Protein AF-A0A8T0Q9S8-F1 (afdb_monomer)

Mean predicted aligned error: 12.49 Å

Solvent-accessible surface area (backbone atoms only — not comparable to full-atom values): 9118 Å² total; per-residue (Å²): 141,81,90,84,84,90,81,87,82,80,96,70,78,85,72,78,76,76,51,66,52,76,51,79,48,63,68,79,69,77,80,88,52,72,57,52,78,77,52,76,52,40,33,38,56,40,75,96,75,74,43,76,40,82,51,65,68,52,56,59,26,26,36,38,42,36,60,72,57,69,50,77,44,52,20,83,85,38,77,88,49,58,54,26,24,38,38,40,33,44,56,71,84,73,47,65,84,82,44,57,74,49,57,59,39,31,32,41,30,35,54,75,78,75,44,76,45,80,71,55,70,96,50,36,76,74,50,61,68,77,64,66,83,81,82,85,76,82,75,73,82,82,121

pLDDT: mean 72.57, std 21.02, range [24.8, 96.25]

Radius of gyration: 20.97 Å; Cα contacts (8 Å, |Δi|>4): 221; chains: 1; bounding box: 63×39×62 Å

Secondary structure (DSSP, 8-state):
----------------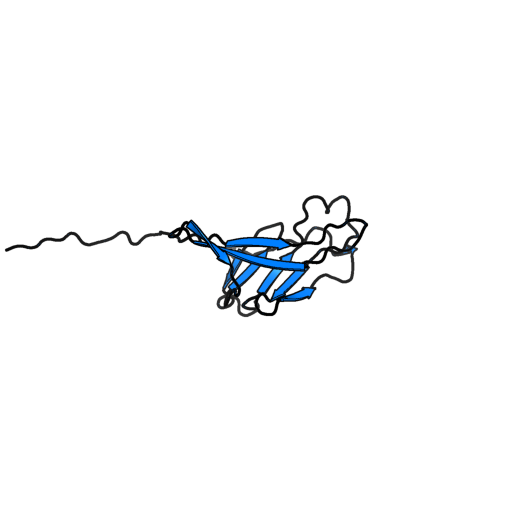---EEEEEEE----SSPPP-EEEEEEEEEEGGGTEEEEES--TTEEEEESSS--EEEETTT-TTSPTTEEEE----SSHHHH-TTSPP--EEEETTTTEEEE---S-GGGG-S--------------

Organism: Panicum virgatum (NCBI:txid38727)

Foldseek 3Di:
DDDDDDDDDDPDDPPVPFDKDKDWDWDDPDPQDAIEGQFIWIWTQDPVVRDIDTDQFQAQWEWEEEQADIDIHGCVVVVVDDGQKYWYWANDPPCQPVPQQHWTHTWIARSNVRDTDGPTDPHSNVCPPGDDDDDDDPPDPPD

Sequence (143 aa):
MEHVTPVLDDARARRRRRARQIWRFTDNPCEGKEMHMNGIEIYKLVFDHQCIISVDSLGNDALFIGHSYTCCLSTRDYPKLLPGHVYFTDDAEYWPVECKNIRRDVGIYNLEDDTSLDVVSSQPWLNWPNPIWITPSFTKINQ

Nearest PDB structures (foldseek):
  7ear-assembly1_A  TM=2.367E-01  e=8.809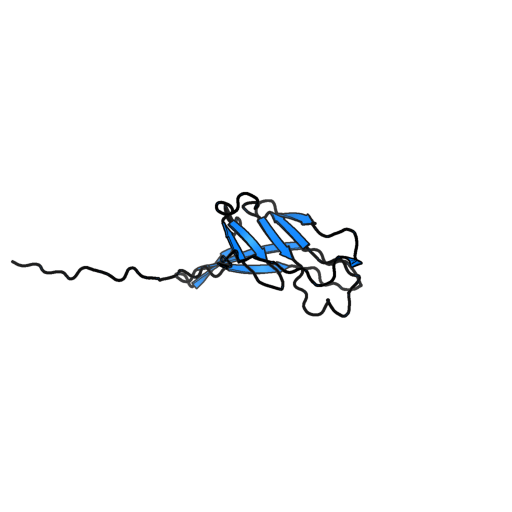E-01  Bacillus thuringiensis
  6ppv-assembly1_C  TM=3.604E-01  e=7.993E+00  Schizosaccharomyces pombe 972h-
  5kux-assembly1_A  TM=2.675E-01  e=6.685E+00  synthetic construct
  6lfp-assembly1_A  TM=2.343E-01  e=4.149E+00  Bacillus thuringiensis

Structure (mmCIF, N/CA/C/O backbone):
data_AF-A0A8T0Q9S8-F1
#
_entry.id   AF-A0A8T0Q9S8-F1
#
loop_
_atom_site.group_PDB
_atom_site.id
_atom_site.type_symbol
_atom_site.label_atom_id
_atom_site.label_alt_id
_atom_site.label_comp_id
_atom_site.label_asym_id
_atom_site.label_entity_id
_atom_site.label_seq_id
_atom_site.pdbx_PDB_ins_code
_atom_site.Cartn_x
_atom_site.Cartn_y
_atom_site.Cartn_z
_atom_site.occupancy
_atom_site.B_iso_or_equiv
_atom_site.auth_seq_id
_atom_site.auth_comp_id
_atom_site.auth_asym_id
_atom_site.auth_atom_id
_atom_site.pdbx_PDB_model_num
ATOM 1 N N . MET A 1 1 ? -42.252 23.576 38.625 1.00 31.98 1 MET A N 1
ATOM 2 C CA . MET A 1 1 ? -43.464 23.143 37.903 1.00 31.98 1 MET A CA 1
ATOM 3 C C . MET A 1 1 ? -43.473 23.967 36.620 1.00 31.98 1 MET A C 1
ATOM 5 O O . MET A 1 1 ? -43.602 25.171 36.737 1.00 31.98 1 MET A O 1
ATOM 9 N N . GLU A 1 2 ? -43.132 23.483 35.428 1.00 32.03 2 GLU A N 1
ATOM 10 C CA . GLU A 1 2 ? -42.870 22.134 34.905 1.00 32.03 2 GLU A CA 1
ATOM 11 C C . GLU A 1 2 ? -41.770 22.175 33.824 1.00 32.03 2 GLU A C 1
ATOM 13 O O . GLU A 1 2 ? -41.561 23.186 33.159 1.00 32.03 2 GLU A O 1
ATOM 18 N N . 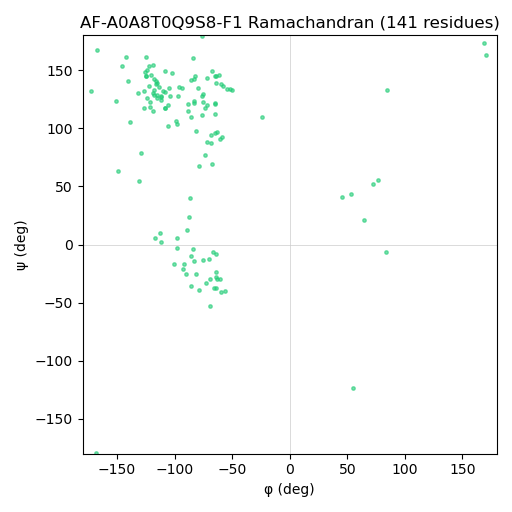HIS A 1 3 ? -41.081 21.041 33.691 1.00 29.62 3 HIS A N 1
ATOM 19 C CA . HIS A 1 3 ? -40.249 20.623 32.561 1.00 29.62 3 HIS A CA 1
ATOM 20 C C . HIS A 1 3 ? -41.091 20.433 31.293 1.00 29.62 3 HIS A C 1
ATOM 22 O O . HIS A 1 3 ? -42.131 19.804 31.420 1.00 29.62 3 HIS A O 1
ATOM 28 N N . VAL A 1 4 ? -40.554 20.753 30.103 1.00 29.77 4 VAL A N 1
ATOM 29 C CA . VAL A 1 4 ? -40.620 19.874 28.909 1.00 29.77 4 VAL A CA 1
ATOM 30 C C . VAL A 1 4 ? -39.398 20.125 28.004 1.00 29.77 4 VAL A C 1
ATOM 32 O O . VAL A 1 4 ? -39.133 21.248 27.585 1.00 29.77 4 VAL A O 1
ATOM 35 N N . THR A 1 5 ? -38.646 19.062 27.721 1.00 26.86 5 THR A N 1
ATOM 36 C CA . THR A 1 5 ? -37.583 18.938 26.707 1.00 26.86 5 THR A CA 1
ATOM 37 C C . THR A 1 5 ? -38.162 18.612 25.325 1.00 26.86 5 THR A C 1
ATOM 39 O O . THR A 1 5 ? -39.211 17.977 25.247 1.00 26.86 5 THR A O 1
ATOM 42 N N . PRO A 1 6 ? -37.422 18.853 24.231 1.00 26.67 6 PRO A N 1
ATOM 43 C CA . PRO A 1 6 ? -37.480 17.979 23.070 1.00 26.67 6 PRO A CA 1
ATOM 44 C C . PRO A 1 6 ? -36.230 17.089 23.024 1.00 26.67 6 PRO A C 1
ATOM 46 O O . PRO A 1 6 ? -35.099 17.569 23.091 1.00 26.67 6 PRO A O 1
ATOM 49 N N . VAL A 1 7 ? -36.452 15.780 22.914 1.00 27.88 7 VAL A N 1
ATOM 50 C CA . VAL A 1 7 ? -35.450 14.764 22.564 1.00 27.88 7 VAL A CA 1
ATOM 51 C C . VAL A 1 7 ? -35.911 14.091 21.273 1.00 27.88 7 VAL A C 1
ATOM 53 O O . VAL A 1 7 ? -37.115 13.989 21.042 1.00 27.88 7 VAL A O 1
ATOM 56 N N . LEU A 1 8 ? -34.918 13.567 20.545 1.00 27.75 8 LEU A N 1
ATOM 57 C CA . LEU A 1 8 ? -34.946 12.695 19.367 1.00 27.75 8 LEU A CA 1
ATOM 58 C C . LEU A 1 8 ? -35.106 13.434 18.033 1.00 27.75 8 LEU A C 1
ATOM 60 O O . LEU A 1 8 ? -35.983 14.266 17.871 1.00 27.75 8 LEU A O 1
ATOM 64 N N . ASP A 1 9 ? -34.333 13.152 16.993 1.00 24.80 9 ASP A N 1
ATOM 65 C CA . ASP A 1 9 ? -33.161 12.297 16.786 1.00 24.80 9 ASP A CA 1
ATOM 66 C C . ASP A 1 9 ? -32.714 12.644 15.358 1.00 24.80 9 ASP A C 1
ATOM 68 O O . ASP A 1 9 ? -33.559 12.674 14.465 1.00 24.80 9 ASP A O 1
ATOM 72 N N . ASP A 1 10 ? -31.434 12.903 15.106 1.00 27.94 10 ASP A N 1
ATOM 73 C CA . ASP A 1 10 ? -30.889 12.612 13.772 1.00 27.94 10 ASP A CA 1
ATOM 74 C C . ASP A 1 10 ? -29.414 12.239 13.893 1.00 27.94 10 ASP A C 1
ATOM 76 O O . ASP A 1 10 ? -28.485 12.890 13.406 1.00 27.94 10 ASP A O 1
ATOM 80 N N . ALA A 1 11 ? -29.193 11.130 14.596 1.00 29.16 11 ALA A N 1
ATOM 81 C CA . ALA A 1 11 ? -28.018 10.301 14.421 1.00 29.16 11 ALA A CA 1
ATOM 82 C C . ALA A 1 11 ? -28.057 9.627 13.034 1.00 29.16 11 ALA A C 1
ATOM 84 O O . ALA A 1 11 ? -28.208 8.411 12.915 1.00 29.16 11 ALA A O 1
ATOM 85 N N . ARG A 1 12 ? -27.889 10.399 11.953 1.00 29.22 12 ARG A N 1
ATOM 86 C CA . ARG A 1 12 ? -27.685 9.832 10.615 1.00 29.22 12 ARG A CA 1
ATOM 87 C C . ARG A 1 12 ? -26.617 10.583 9.827 1.00 29.22 12 ARG A C 1
ATOM 89 O O . ARG A 1 12 ? -26.794 11.654 9.270 1.00 29.22 12 ARG A O 1
ATOM 96 N N . ALA A 1 13 ? -25.478 9.900 9.741 1.00 32.84 13 ALA A N 1
ATOM 97 C CA . ALA A 1 13 ? -24.519 9.997 8.650 1.00 32.84 13 ALA A CA 1
ATOM 98 C C . ALA A 1 13 ? -23.667 11.275 8.548 1.00 32.84 13 ALA A C 1
ATOM 100 O O . ALA A 1 13 ? -23.403 11.766 7.451 1.00 32.84 13 ALA A O 1
ATOM 101 N N . ARG A 1 14 ? -22.993 11.670 9.636 1.00 35.75 14 ARG A N 1
ATOM 102 C CA . ARG A 1 14 ? -21.623 12.193 9.464 1.00 35.75 14 ARG A CA 1
ATOM 103 C C . ARG A 1 14 ? -20.701 11.020 9.150 1.00 35.75 14 ARG A C 1
ATOM 105 O O . ARG A 1 14 ? -19.983 10.515 10.009 1.00 35.75 14 ARG A O 1
ATOM 112 N N . ARG A 1 15 ? -20.761 10.549 7.901 1.00 40.59 15 ARG A N 1
ATOM 113 C CA . ARG A 1 15 ? -19.785 9.625 7.318 1.00 40.59 15 ARG A CA 1
ATOM 114 C C . ARG A 1 15 ? -18.440 10.346 7.407 1.00 40.59 15 ARG A C 1
ATOM 116 O O . ARG A 1 15 ? -18.138 11.179 6.558 1.00 40.59 15 ARG A O 1
ATOM 123 N N . ARG A 1 16 ? -17.690 10.117 8.493 1.00 39.38 16 ARG A N 1
ATOM 124 C CA . ARG A 1 16 ? -16.341 10.656 8.706 1.00 39.38 16 ARG A CA 1
ATOM 125 C C . ARG A 1 16 ? -15.481 10.122 7.568 1.00 39.38 16 ARG A C 1
ATOM 127 O O . ARG A 1 16 ? -14.958 9.014 7.654 1.00 39.38 16 ARG A O 1
ATOM 134 N N . ARG A 1 17 ? -15.410 10.865 6.464 1.00 40.62 17 ARG A N 1
ATOM 135 C CA . ARG A 1 17 ? -14.520 10.565 5.347 1.00 40.62 17 ARG A CA 1
ATOM 136 C C . ARG A 1 17 ? -13.109 10.721 5.907 1.00 40.62 17 ARG A C 1
ATOM 138 O O . ARG A 1 17 ? -12.627 11.836 6.050 1.00 40.62 17 ARG A O 1
ATOM 145 N N . ARG A 1 18 ? -12.485 9.620 6.337 1.00 47.66 18 ARG A N 1
ATOM 146 C CA . ARG A 1 18 ? -11.059 9.605 6.678 1.00 47.66 18 ARG A CA 1
ATOM 147 C C . ARG A 1 18 ? -10.315 9.796 5.363 1.00 47.66 18 ARG A C 1
ATOM 149 O O . ARG A 1 18 ? -10.125 8.837 4.626 1.00 47.66 18 ARG A O 1
ATOM 156 N N . ALA A 1 19 ? -9.974 11.036 5.040 1.00 45.38 19 ALA A N 1
ATOM 157 C CA . ALA A 1 19 ? -9.063 11.312 3.946 1.00 45.38 19 ALA A CA 1
ATOM 158 C C . ALA A 1 19 ? -7.649 10.981 4.441 1.00 45.38 19 ALA A C 1
ATOM 160 O O . ALA A 1 19 ? -7.139 11.614 5.369 1.00 45.38 19 ALA A O 1
ATOM 161 N N . ARG A 1 20 ? -7.059 9.929 3.875 1.00 59.00 20 ARG A N 1
ATOM 162 C CA . ARG A 1 20 ? -5.633 9.629 4.007 1.00 59.00 20 ARG A CA 1
ATOM 163 C C . ARG A 1 20 ? -4.956 10.190 2.759 1.00 59.00 20 ARG A C 1
ATOM 165 O O . ARG A 1 20 ? -5.432 9.931 1.656 1.00 59.00 20 ARG A O 1
ATOM 172 N N . GLN A 1 21 ? -3.917 10.991 2.945 1.00 60.44 21 GLN A N 1
ATOM 173 C CA . GLN A 1 21 ? -3.018 11.387 1.864 1.00 60.44 21 GLN A CA 1
ATOM 174 C C . GLN A 1 21 ? -1.819 10.443 1.907 1.00 60.44 21 GLN A C 1
ATOM 176 O O . GLN A 1 21 ? -1.328 10.115 2.986 1.00 60.44 21 GLN A O 1
ATOM 181 N N . ILE A 1 22 ? -1.397 9.961 0.745 1.00 66.12 22 ILE A N 1
ATOM 182 C CA . ILE A 1 22 ? -0.307 8.995 0.611 1.00 66.12 22 ILE A CA 1
ATOM 183 C C . ILE A 1 22 ? 0.713 9.630 -0.318 1.00 66.12 22 ILE A C 1
ATOM 185 O O . ILE A 1 22 ? 0.348 10.057 -1.414 1.00 66.12 22 ILE A O 1
ATOM 189 N N . TRP A 1 23 ? 1.956 9.710 0.140 1.00 64.38 23 TRP A N 1
ATOM 190 C CA . TRP A 1 23 ? 3.073 10.190 -0.661 1.00 64.38 23 TRP A CA 1
ATOM 191 C C . TRP A 1 23 ? 3.955 8.994 -1.000 1.00 64.38 23 TRP A C 1
ATOM 193 O O . TRP A 1 23 ? 4.262 8.170 -0.136 1.00 64.38 23 TRP A O 1
ATOM 203 N N . ARG A 1 24 ? 4.309 8.877 -2.280 1.00 58.22 24 ARG A N 1
ATOM 204 C CA . ARG A 1 24 ? 5.144 7.801 -2.813 1.00 58.22 24 ARG A CA 1
ATOM 205 C C . ARG A 1 24 ? 6.436 8.428 -3.313 1.00 58.22 24 ARG A C 1
ATOM 207 O O . ARG A 1 24 ? 6.383 9.378 -4.094 1.00 58.22 24 ARG A O 1
ATOM 214 N N . PHE A 1 25 ? 7.571 7.924 -2.841 1.00 61.81 25 PHE A N 1
ATOM 215 C CA . PHE A 1 25 ? 8.883 8.380 -3.285 1.00 61.81 25 PHE A CA 1
ATOM 216 C C . PHE A 1 25 ? 9.488 7.323 -4.203 1.00 61.81 25 PHE A C 1
ATOM 218 O O . PHE A 1 25 ? 9.684 6.170 -3.814 1.00 61.81 25 PHE A O 1
ATOM 225 N N . THR A 1 26 ? 9.768 7.732 -5.433 1.00 50.75 26 THR A N 1
ATOM 226 C CA . THR A 1 26 ? 10.426 6.916 -6.452 1.00 50.75 26 THR A CA 1
ATOM 227 C C . THR A 1 26 ? 11.714 7.607 -6.869 1.00 50.75 26 THR A C 1
ATOM 229 O O . THR A 1 26 ? 11.753 8.840 -6.945 1.00 50.75 26 THR A O 1
ATOM 232 N N . ASP A 1 27 ? 12.754 6.842 -7.187 1.00 51.94 27 ASP A N 1
ATOM 233 C CA . ASP A 1 27 ? 13.928 7.418 -7.840 1.00 51.94 27 ASP A CA 1
ATOM 234 C C . ASP A 1 27 ? 13.564 8.032 -9.197 1.00 51.94 27 ASP A C 1
ATOM 236 O O . ASP A 1 27 ? 12.696 7.540 -9.919 1.00 51.94 27 ASP A O 1
ATOM 240 N N . ASN A 1 28 ? 14.246 9.123 -9.553 1.00 46.84 28 ASN A N 1
ATOM 241 C CA . ASN A 1 28 ? 14.125 9.732 -10.872 1.00 46.84 28 ASN A CA 1
ATOM 242 C C . ASN A 1 28 ? 14.857 8.831 -11.885 1.00 46.84 28 ASN A C 1
ATOM 244 O O . ASN A 1 28 ? 16.075 8.660 -11.750 1.00 46.84 28 ASN A O 1
ATOM 248 N N . PRO A 1 29 ? 14.179 8.239 -12.885 1.00 50.34 29 PRO A N 1
ATOM 249 C CA . PRO A 1 29 ? 14.801 7.302 -13.813 1.00 50.34 29 PRO A CA 1
ATOM 250 C C . PRO A 1 29 ? 15.600 8.066 -14.877 1.00 50.34 29 PRO A C 1
ATOM 252 O O . PRO A 1 29 ? 15.265 8.077 -16.061 1.00 50.34 29 PRO A O 1
ATOM 255 N N . CYS A 1 30 ? 16.688 8.716 -14.480 1.00 44.38 30 CYS A N 1
ATOM 256 C CA . CYS A 1 30 ? 17.712 9.080 -15.443 1.00 44.38 30 CYS A CA 1
ATOM 257 C C . CYS A 1 30 ? 18.437 7.785 -15.856 1.00 44.38 30 CYS A C 1
ATOM 259 O O . CYS A 1 30 ? 19.016 7.102 -15.012 1.00 44.38 30 CYS A O 1
ATOM 261 N N . GLU A 1 31 ? 18.399 7.473 -17.157 1.00 47.81 31 GLU A N 1
ATOM 262 C CA . GLU A 1 31 ? 19.204 6.435 -17.833 1.00 47.81 31 GLU A CA 1
ATOM 263 C C . GLU A 1 31 ? 18.780 4.965 -17.644 1.00 47.81 31 GLU A C 1
ATOM 265 O O . GLU A 1 31 ? 19.591 4.117 -17.281 1.00 47.81 31 GLU A O 1
ATOM 270 N N . G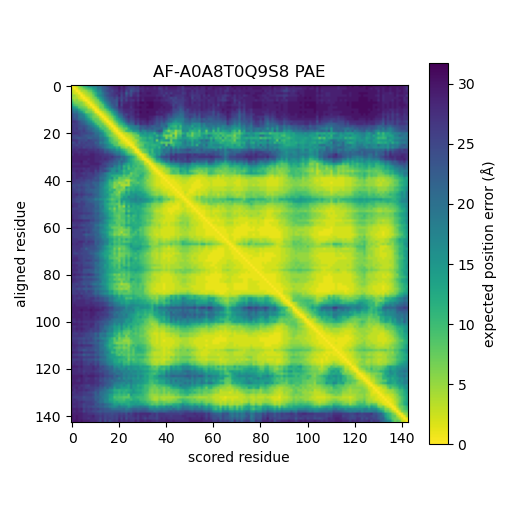LY A 1 32 ? 17.526 4.616 -17.956 1.00 52.00 32 GLY A N 1
ATOM 271 C CA . GLY A 1 32 ? 17.162 3.210 -18.215 1.00 52.00 32 GLY A CA 1
ATOM 272 C C . GLY A 1 32 ? 17.303 2.259 -17.019 1.00 52.00 32 GLY A C 1
ATOM 273 O O . GLY A 1 32 ? 17.411 1.048 -17.209 1.00 52.00 32 GLY A O 1
ATOM 274 N N . LYS A 1 33 ? 17.314 2.800 -15.799 1.00 55.28 33 LYS A N 1
ATOM 275 C CA . LYS A 1 33 ? 17.302 2.028 -14.554 1.00 55.28 33 LYS A CA 1
ATOM 276 C C . LYS A 1 33 ? 15.870 1.634 -14.199 1.00 55.28 33 LYS A C 1
ATOM 278 O O . LYS A 1 33 ? 14.936 2.400 -14.436 1.00 55.28 33 LYS A O 1
ATOM 283 N N . GLU A 1 34 ? 15.711 0.426 -13.6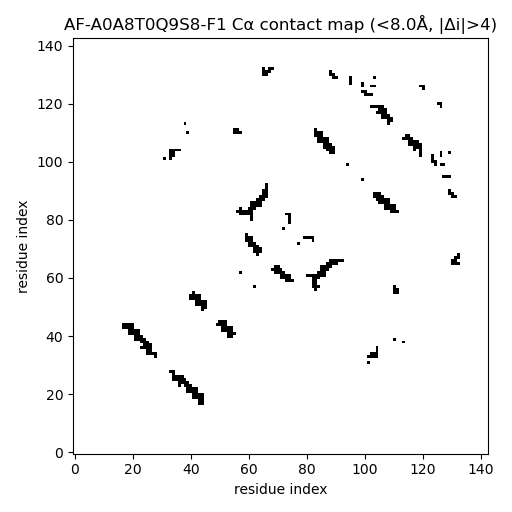63 1.00 61.62 34 GLU A N 1
ATOM 284 C CA . GLU A 1 34 ? 14.439 -0.049 -13.113 1.00 61.62 34 GLU A CA 1
ATOM 285 C C . GLU A 1 34 ? 13.977 0.907 -12.001 1.00 61.62 34 GLU A C 1
ATOM 287 O O . GLU A 1 34 ? 14.790 1.358 -11.193 1.00 61.62 34 GLU A O 1
ATOM 292 N N . MET A 1 35 ? 12.686 1.253 -11.986 1.00 63.81 35 MET A N 1
ATOM 293 C CA . MET A 1 35 ? 12.110 2.002 -10.872 1.00 63.81 35 MET A CA 1
ATOM 294 C C . MET A 1 35 ? 11.933 1.056 -9.691 1.00 63.81 35 MET A C 1
ATOM 296 O O . MET A 1 35 ? 11.326 -0.006 -9.836 1.00 63.81 35 MET A O 1
ATOM 300 N N . HIS A 1 36 ? 12.418 1.477 -8.530 1.00 68.06 36 HIS A N 1
ATOM 301 C CA . HIS A 1 36 ? 12.137 0.822 -7.265 1.00 68.06 36 HIS A CA 1
ATOM 302 C C . HIS A 1 36 ? 11.490 1.821 -6.315 1.00 68.06 36 HIS A C 1
ATOM 304 O O . HIS A 1 36 ? 11.900 2.984 -6.229 1.00 68.06 36 HIS A O 1
ATOM 310 N N . MET A 1 37 ? 10.455 1.366 -5.616 1.00 74.06 37 MET A N 1
ATOM 311 C CA . MET A 1 37 ? 9.900 2.117 -4.506 1.00 74.06 37 MET A CA 1
ATOM 312 C C . MET A 1 37 ? 10.938 2.219 -3.388 1.00 74.06 37 MET A C 1
ATOM 314 O O . MET A 1 37 ? 11.351 1.201 -2.831 1.00 74.06 37 MET A O 1
ATOM 318 N N . ASN A 1 38 ? 11.308 3.445 -3.025 1.00 72.88 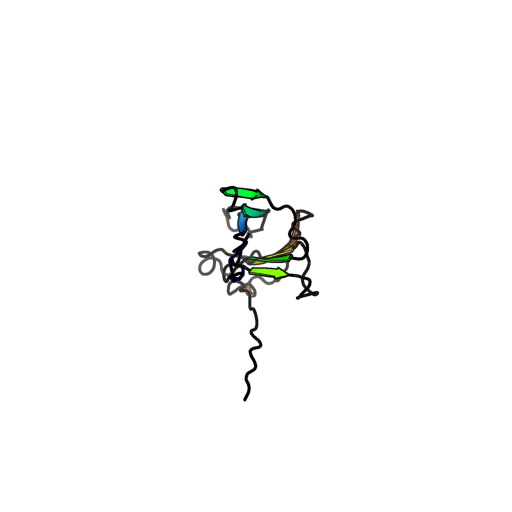38 ASN A N 1
ATOM 319 C CA . ASN A 1 38 ? 12.303 3.681 -1.976 1.00 72.88 38 ASN A CA 1
ATOM 320 C C . ASN A 1 38 ? 11.687 3.851 -0.586 1.00 72.88 38 ASN A C 1
ATOM 322 O O . ASN A 1 38 ? 12.394 3.742 0.408 1.00 72.88 38 ASN A O 1
ATOM 326 N N . GLY A 1 39 ? 10.382 4.117 -0.513 1.00 82.44 39 GLY A N 1
ATOM 327 C CA . GLY A 1 39 ? 9.652 4.239 0.744 1.00 82.44 39 GLY A CA 1
ATOM 328 C C . GLY A 1 39 ? 8.232 4.763 0.546 1.00 82.44 39 GLY A C 1
ATOM 329 O O . GLY A 1 39 ? 7.892 5.319 -0.507 1.00 82.44 39 GLY A O 1
ATOM 330 N N . ILE A 1 40 ? 7.397 4.582 1.570 1.00 86.62 40 ILE A N 1
ATOM 331 C CA . ILE A 1 40 ? 6.044 5.143 1.638 1.00 86.62 40 ILE A CA 1
ATOM 332 C C . ILE A 1 40 ? 5.892 5.920 2.934 1.00 86.62 40 ILE A C 1
ATOM 334 O O . ILE A 1 40 ? 6.116 5.391 4.018 1.00 86.62 40 ILE A O 1
ATOM 338 N N . GLU A 1 41 ? 5.369 7.137 2.816 1.00 89.94 41 GLU A N 1
ATOM 339 C CA . GLU A 1 41 ? 4.920 7.913 3.964 1.00 89.94 41 GLU A CA 1
ATOM 340 C C . GLU A 1 41 ? 3.407 8.120 3.891 1.00 89.94 41 GLU A C 1
ATOM 342 O O . GLU A 1 41 ? 2.838 8.562 2.882 1.00 89.94 41 GLU A O 1
ATOM 347 N N . ILE A 1 42 ? 2.730 7.791 4.990 1.00 90.69 42 ILE A N 1
ATOM 348 C CA . ILE A 1 42 ? 1.278 7.892 5.089 1.00 90.69 42 ILE A CA 1
ATOM 349 C C . ILE A 1 42 ? 0.923 9.024 6.032 1.00 90.69 42 ILE A C 1
ATOM 351 O O . ILE A 1 42 ? 1.400 9.097 7.161 1.00 90.69 42 ILE A O 1
ATOM 355 N N . TYR A 1 43 ? -0.004 9.865 5.589 1.00 90.38 43 TYR A N 1
ATOM 356 C CA . TYR A 1 43 ? -0.516 10.958 6.389 1.00 90.38 43 TYR A CA 1
ATOM 357 C C . TYR A 1 43 ? -2.034 10.912 6.486 1.00 90.38 43 TYR A C 1
ATOM 359 O O . TYR A 1 43 ? -2.763 10.497 5.578 1.00 90.38 43 TYR A O 1
ATOM 367 N N . LYS A 1 44 ? -2.544 11.376 7.619 1.00 88.81 44 LYS A N 1
ATOM 368 C CA . LYS A 1 44 ? -3.974 11.475 7.886 1.00 88.81 44 LYS A CA 1
ATOM 369 C C . LYS A 1 44 ? -4.358 12.928 8.111 1.00 88.81 44 LYS A C 1
ATOM 371 O O . LYS A 1 44 ? -3.785 13.601 8.962 1.00 88.81 44 LYS A O 1
ATOM 376 N N . LEU A 1 45 ? -5.383 13.378 7.390 1.00 89.94 45 LEU A N 1
ATOM 377 C CA . LEU A 1 45 ? -5.968 14.699 7.583 1.00 89.94 45 LEU A CA 1
ATOM 378 C C . LEU A 1 45 ? -6.974 14.663 8.742 1.00 89.94 45 LEU A C 1
ATOM 380 O O . LEU A 1 45 ? -7.934 13.882 8.733 1.00 89.94 45 LEU A O 1
ATOM 384 N N . VAL A 1 46 ? -6.760 15.514 9.741 1.00 88.88 46 VAL A N 1
ATOM 385 C CA . VAL A 1 46 ? -7.636 15.677 10.904 1.00 88.88 46 VAL A CA 1
ATOM 386 C C . VAL A 1 46 ? -8.403 16.986 10.759 1.00 88.88 46 VAL A C 1
ATOM 388 O O . VAL A 1 46 ? -7.875 18.064 11.012 1.00 88.88 46 VAL A O 1
ATOM 391 N N . PHE A 1 47 ? -9.670 16.888 10.349 1.00 87.44 47 PHE A N 1
ATOM 392 C CA . PHE A 1 47 ? -10.511 18.056 10.057 1.00 87.44 47 PHE A CA 1
ATOM 393 C C . PHE A 1 47 ? -10.785 18.934 11.280 1.00 87.44 47 PHE A C 1
ATOM 395 O O . PHE A 1 47 ? -10.779 20.153 11.149 1.00 87.44 47 PHE A O 1
ATOM 402 N N . ASP A 1 48 ? -10.978 18.330 12.457 1.00 90.38 48 ASP A N 1
ATOM 403 C CA . ASP A 1 48 ? -11.321 19.057 13.690 1.00 90.38 48 ASP A CA 1
ATOM 404 C C . ASP A 1 48 ? -10.212 20.032 14.119 1.00 90.38 48 ASP A C 1
ATOM 406 O O . ASP A 1 48 ? -10.485 21.077 14.702 1.00 90.38 48 ASP A O 1
ATOM 410 N N . HIS A 1 49 ? -8.962 19.702 13.790 1.00 85.56 49 HIS A N 1
ATOM 411 C CA . HIS A 1 49 ? -7.776 20.494 14.119 1.00 85.56 49 HIS A CA 1
ATOM 412 C C . HIS A 1 49 ? -7.108 21.110 12.882 1.00 85.56 49 HIS A C 1
ATOM 414 O O . HIS A 1 49 ? -6.066 21.743 13.014 1.00 85.56 49 HIS A O 1
ATOM 420 N N . GLN A 1 50 ? -7.687 20.902 11.691 1.00 87.00 50 GLN A N 1
ATOM 421 C CA . GLN A 1 50 ? -7.137 21.310 10.392 1.00 87.00 50 GLN A CA 1
ATOM 422 C C . GLN A 1 50 ? -5.643 20.979 10.228 1.00 87.00 50 GLN A C 1
ATOM 424 O O . GLN A 1 50 ? -4.873 21.771 9.692 1.00 87.00 50 GLN A O 1
ATOM 429 N N . CYS A 1 51 ? -5.225 19.802 10.695 1.00 89.50 51 CYS A N 1
ATOM 430 C CA . CYS A 1 51 ? -3.825 19.391 10.684 1.00 89.50 51 CYS A CA 1
ATOM 431 C C . CYS A 1 51 ? -3.622 18.057 9.964 1.00 89.50 51 CYS A C 1
ATOM 433 O O . CYS A 1 51 ? -4.557 17.276 9.764 1.00 89.50 51 CYS A O 1
ATOM 435 N N . ILE A 1 52 ? -2.377 17.807 9.570 1.00 90.56 52 ILE A N 1
ATOM 436 C CA . ILE A 1 52 ? -1.931 16.567 8.943 1.00 90.56 52 ILE A CA 1
ATOM 437 C C . ILE A 1 52 ? -1.006 15.869 9.938 1.00 90.56 52 ILE A C 1
ATOM 439 O O . ILE A 1 52 ? -0.075 16.489 10.447 1.00 90.56 52 ILE A O 1
ATOM 443 N N . ILE A 1 53 ? -1.277 14.598 10.229 1.00 91.94 53 ILE A N 1
ATOM 444 C CA . ILE A 1 53 ? -0.453 13.773 11.123 1.00 91.94 53 ILE A CA 1
ATOM 445 C C . ILE A 1 53 ? 0.165 12.617 10.341 1.00 91.94 53 ILE A C 1
ATOM 447 O O . ILE A 1 53 ? -0.519 12.020 9.504 1.00 91.94 53 ILE A O 1
ATOM 451 N N . SER A 1 54 ? 1.437 12.309 10.601 1.00 91.94 54 SER A N 1
ATOM 452 C CA . SER A 1 54 ? 2.076 11.102 10.075 1.00 91.94 54 SER A CA 1
ATOM 453 C C . SER A 1 54 ? 1.450 9.856 10.702 1.00 91.94 54 SER A C 1
ATOM 455 O O . SER A 1 54 ? 0.934 9.885 11.823 1.00 91.94 54 SER A O 1
ATOM 457 N N . VAL A 1 55 ? 1.441 8.771 9.937 1.00 91.06 55 VAL A N 1
ATOM 458 C CA . VAL A 1 55 ? 0.932 7.464 10.340 1.00 91.06 55 VAL A CA 1
ATOM 459 C C . VAL A 1 55 ? 2.068 6.465 10.201 1.00 91.06 55 VAL A C 1
ATOM 461 O O . VAL A 1 55 ? 2.556 6.240 9.099 1.00 91.06 55 VAL A O 1
ATOM 464 N N . ASP A 1 56 ? 2.447 5.876 11.324 1.00 90.69 56 ASP A N 1
ATOM 465 C CA . ASP A 1 56 ? 3.499 4.869 11.477 1.00 90.69 56 ASP A CA 1
ATOM 466 C C . ASP A 1 56 ? 2.966 3.429 11.396 1.00 90.69 56 ASP A C 1
ATOM 468 O O . ASP A 1 56 ? 3.710 2.510 11.085 1.00 90.69 56 ASP A O 1
ATOM 472 N N . SER A 1 57 ? 1.666 3.217 11.630 1.00 91.12 57 SER A N 1
ATOM 473 C CA . SER A 1 57 ? 1.031 1.900 11.518 1.00 91.12 57 SER A CA 1
ATOM 474 C C . SER A 1 57 ? -0.364 1.966 10.889 1.00 91.12 57 SER A C 1
ATOM 476 O O . SER A 1 57 ? -1.183 2.854 11.160 1.00 91.12 57 SER A O 1
ATOM 478 N N . LEU A 1 58 ? -0.674 0.976 10.046 1.00 92.25 58 LEU A N 1
ATOM 479 C CA . LEU A 1 58 ? -2.036 0.737 9.554 1.00 92.25 58 LEU A CA 1
ATOM 480 C C . LEU A 1 58 ? -2.857 -0.144 10.508 1.00 92.25 58 LEU A C 1
ATOM 482 O O . LEU A 1 58 ? -4.073 -0.254 10.340 1.00 92.25 58 LEU A O 1
ATOM 486 N N . GLY A 1 59 ? -2.237 -0.746 11.525 1.00 93.75 59 GLY A N 1
ATOM 487 C CA . GLY A 1 59 ? -2.887 -1.697 12.418 1.00 93.75 59 GLY A CA 1
ATOM 488 C C . GLY A 1 59 ? -3.530 -2.849 11.640 1.00 93.75 59 GLY A C 1
ATOM 489 O O . GLY A 1 59 ? -2.881 -3.521 10.852 1.00 93.75 59 GLY A O 1
ATOM 490 N N . ASN A 1 60 ? -4.838 -3.063 11.824 1.00 95.56 60 ASN A N 1
ATOM 491 C CA . ASN A 1 60 ? -5.588 -4.131 11.139 1.00 95.56 60 ASN A CA 1
ATOM 492 C C . ASN A 1 60 ? -6.137 -3.715 9.760 1.00 95.56 60 ASN A C 1
ATOM 494 O O . ASN A 1 60 ? -7.148 -4.261 9.312 1.00 95.56 60 ASN A O 1
ATOM 498 N N . ASP A 1 61 ? -5.524 -2.721 9.124 1.00 95.00 61 ASP A N 1
ATOM 499 C CA . ASP A 1 61 ? -5.858 -2.299 7.769 1.00 95.00 61 ASP A CA 1
ATOM 500 C C . ASP A 1 61 ? -4.739 -2.712 6.800 1.00 95.00 61 ASP A C 1
ATOM 502 O O . ASP A 1 61 ? -3.562 -2.755 7.162 1.00 95.00 61 ASP A O 1
ATOM 506 N N . ALA A 1 62 ? -5.129 -2.985 5.559 1.00 95.38 62 ALA A N 1
ATOM 507 C CA . ALA A 1 62 ? -4.259 -3.131 4.403 1.00 95.38 62 ALA A CA 1
ATOM 508 C C . ALA A 1 62 ? -4.621 -2.051 3.378 1.00 95.38 62 ALA A C 1
ATOM 510 O O . ALA A 1 62 ? -5.802 -1.826 3.082 1.00 95.38 62 ALA A O 1
ATOM 511 N N . LEU A 1 63 ? -3.611 -1.373 2.844 1.00 94.62 63 LEU A N 1
ATOM 512 C CA . LEU A 1 63 ? -3.792 -0.302 1.870 1.00 94.62 63 LEU A CA 1
ATOM 513 C C . LEU A 1 63 ? -3.412 -0.803 0.478 1.00 94.62 63 LEU A C 1
ATOM 515 O O . LEU A 1 63 ? -2.376 -1.425 0.318 1.00 94.62 63 LEU A O 1
ATOM 519 N N . PHE A 1 64 ? -4.228 -0.509 -0.524 1.00 93.00 64 PHE A N 1
ATOM 520 C CA . PHE A 1 64 ? -3.926 -0.760 -1.929 1.00 93.00 64 PHE A CA 1
ATOM 521 C C . PHE A 1 64 ? -3.742 0.582 -2.612 1.00 93.00 64 PHE A C 1
ATOM 523 O O . PHE A 1 64 ? -4.645 1.415 -2.538 1.00 93.00 64 PHE A O 1
ATOM 530 N N . ILE A 1 65 ? -2.600 0.788 -3.257 1.00 90.69 65 ILE A N 1
ATOM 531 C CA . ILE A 1 65 ? -2.295 1.979 -4.051 1.00 90.69 65 ILE A CA 1
ATOM 532 C C . ILE A 1 65 ? -1.891 1.566 -5.459 1.00 90.69 65 ILE A C 1
ATOM 534 O O . ILE A 1 65 ? -1.293 0.513 -5.666 1.00 90.69 65 ILE A O 1
ATOM 538 N N . GLY A 1 66 ? -2.253 2.367 -6.445 1.00 86.94 66 GLY A N 1
ATOM 539 C CA . GLY A 1 66 ? -1.917 2.087 -7.831 1.00 86.94 66 GLY A CA 1
ATOM 540 C C . GLY A 1 66 ? -2.670 2.995 -8.784 1.00 86.94 66 GLY A C 1
ATOM 541 O O . GLY A 1 66 ? -3.577 3.720 -8.375 1.00 86.94 66 GLY A O 1
ATOM 542 N N . HIS A 1 67 ? -2.335 2.903 -10.070 1.00 81.38 67 HIS A N 1
ATOM 543 C CA . HIS A 1 67 ? -2.917 3.748 -11.115 1.00 81.38 67 HIS A CA 1
ATOM 544 C C . HIS A 1 67 ? -4.455 3.676 -11.179 1.00 81.38 67 HIS A C 1
ATOM 546 O O . HIS A 1 67 ? -5.131 4.672 -11.410 1.00 81.38 67 HIS A O 1
ATOM 552 N N . SER A 1 68 ? -5.020 2.475 -11.007 1.00 82.56 68 SER A N 1
ATOM 553 C CA . SER A 1 68 ? -6.463 2.242 -11.179 1.00 82.56 68 SER A CA 1
ATOM 554 C C . SER A 1 68 ? -7.322 2.894 -10.091 1.00 82.56 68 SER A C 1
ATOM 556 O O . SER A 1 68 ? -8.274 3.609 -10.397 1.00 82.56 68 SER A O 1
ATOM 558 N N . TYR A 1 69 ? -7.010 2.630 -8.824 1.00 85.06 69 TYR A N 1
ATOM 559 C CA . TYR A 1 69 ? -7.623 3.261 -7.663 1.00 85.06 69 TYR A CA 1
ATOM 560 C C . TYR A 1 69 ? -6.804 2.953 -6.407 1.00 85.06 69 TYR A C 1
ATOM 562 O O . TYR A 1 69 ? -5.991 2.029 -6.379 1.00 85.06 69 TYR A O 1
ATOM 570 N N . THR A 1 70 ? -7.115 3.689 -5.341 1.00 88.94 70 THR A N 1
ATOM 571 C CA . THR A 1 70 ? -6.596 3.452 -3.994 1.00 88.94 70 THR A CA 1
ATOM 572 C C . THR A 1 70 ? -7.725 3.017 -3.065 1.00 88.94 70 THR A C 1
ATOM 574 O O . THR A 1 70 ? -8.806 3.616 -3.078 1.00 88.94 70 THR A O 1
ATOM 577 N N . CY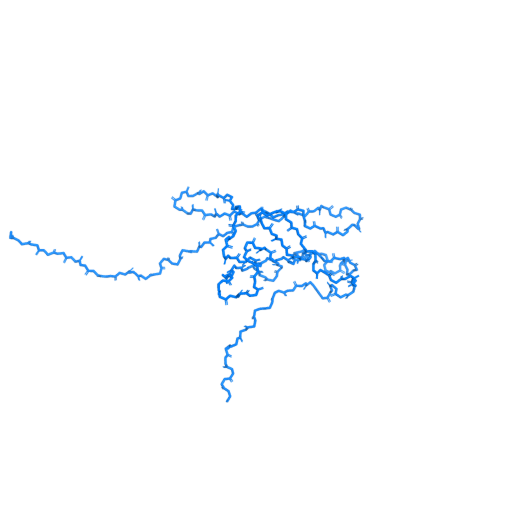S A 1 71 ? -7.504 1.995 -2.237 1.00 90.00 71 CYS A N 1
ATOM 578 C CA . CYS A 1 71 ? -8.469 1.583 -1.216 1.00 90.00 71 CYS A CA 1
ATOM 579 C C . CYS A 1 71 ? -7.798 1.137 0.088 1.00 90.00 71 CYS A C 1
ATOM 581 O O . CYS A 1 71 ? -6.614 0.830 0.134 1.00 90.00 71 CYS A O 1
ATOM 583 N N . CYS A 1 72 ? -8.577 1.122 1.168 1.00 91.88 72 CYS A N 1
ATOM 584 C CA . CYS A 1 72 ? -8.155 0.690 2.495 1.00 91.88 72 CYS A CA 1
ATOM 585 C C . CYS A 1 72 ? -9.150 -0.368 2.966 1.00 91.88 72 CYS A C 1
ATOM 587 O O . CYS A 1 72 ? -10.342 -0.070 3.089 1.00 91.88 72 CYS A O 1
ATOM 589 N N . LEU A 1 73 ? -8.676 -1.588 3.193 1.00 92.50 73 LEU A N 1
ATOM 590 C CA . LEU A 1 73 ? -9.495 -2.734 3.579 1.00 92.50 73 LEU A CA 1
ATOM 591 C C . LEU A 1 73 ? -9.105 -3.204 4.976 1.00 92.50 73 LEU A C 1
ATOM 593 O O . LEU A 1 73 ? -7.922 -3.243 5.300 1.00 92.50 73 LEU A O 1
ATOM 597 N N . SER A 1 74 ? -10.083 -3.601 5.791 1.00 94.31 74 SER A N 1
ATOM 598 C CA . SER A 1 74 ? -9.765 -4.235 7.069 1.00 94.31 74 SER A CA 1
ATOM 599 C C . SER A 1 74 ? -9.330 -5.677 6.835 1.00 94.31 74 SER A C 1
ATOM 601 O O . SER A 1 74 ? -10.052 -6.464 6.223 1.00 94.31 74 SER A O 1
ATOM 603 N N . THR A 1 75 ? -8.182 -6.066 7.375 1.00 95.81 75 THR A N 1
ATOM 604 C CA . THR A 1 75 ? -7.694 -7.451 7.302 1.00 95.81 75 THR A CA 1
ATOM 605 C C . THR A 1 75 ? -8.521 -8.411 8.153 1.00 95.81 75 THR A C 1
ATOM 607 O O . THR A 1 75 ? -8.454 -9.622 7.968 1.00 95.81 75 THR A O 1
ATOM 610 N N . ARG A 1 76 ? -9.380 -7.886 9.036 1.00 95.12 76 ARG A N 1
ATOM 611 C CA . ARG A 1 76 ? -10.372 -8.680 9.775 1.00 95.12 76 ARG A CA 1
ATOM 612 C C . ARG A 1 76 ? -11.436 -9.274 8.856 1.00 95.12 76 ARG A C 1
ATOM 614 O O . ARG A 1 76 ? -11.849 -10.408 9.070 1.00 95.12 76 ARG A O 1
ATOM 621 N N . ASP A 1 77 ? -11.842 -8.522 7.835 1.00 93.19 77 ASP A N 1
ATOM 622 C CA . ASP A 1 77 ? -12.820 -8.971 6.838 1.00 93.19 77 ASP A CA 1
ATOM 623 C C . ASP A 1 77 ? -12.158 -9.853 5.764 1.00 93.19 77 ASP A C 1
ATOM 625 O O . ASP A 1 77 ? -12.801 -10.709 5.157 1.00 93.19 77 ASP A O 1
ATOM 629 N N . TYR A 1 78 ? -10.850 -9.670 5.557 1.00 91.50 78 TYR A N 1
ATOM 630 C CA . TYR A 1 78 ? -10.051 -10.368 4.553 1.00 91.50 78 TYR A CA 1
ATOM 631 C C . TYR A 1 78 ? -8.788 -10.973 5.193 1.00 91.50 78 TYR A C 1
ATOM 633 O O . TYR A 1 78 ? -7.696 -10.434 5.013 1.00 91.50 78 TYR A O 1
ATOM 641 N N . PRO A 1 79 ? -8.888 -12.120 5.895 1.00 91.06 79 PRO A N 1
ATOM 642 C CA . PRO A 1 79 ? -7.799 -12.675 6.715 1.00 91.06 79 PRO A CA 1
ATOM 643 C C . PRO A 1 79 ? -6.573 -13.157 5.923 1.00 91.06 79 PRO A C 1
ATOM 645 O O . PRO A 1 79 ? -5.571 -13.546 6.511 1.00 91.06 79 PRO A O 1
ATOM 648 N N . LYS A 1 80 ? -6.649 -13.162 4.587 1.00 93.44 80 LYS A N 1
ATOM 649 C CA . LYS A 1 80 ? -5.504 -13.433 3.704 1.00 93.44 80 LYS A CA 1
ATOM 650 C C . LYS A 1 80 ? -4.640 -12.194 3.449 1.00 93.44 80 LYS A C 1
ATOM 652 O O . LYS A 1 80 ? -3.554 -12.335 2.897 1.00 93.44 80 LYS A O 1
ATOM 657 N N . LEU A 1 81 ? -5.135 -11.002 3.782 1.00 94.75 81 LEU A N 1
ATOM 658 C CA . LEU A 1 81 ? -4.373 -9.764 3.679 1.00 94.75 81 LEU A CA 1
ATOM 659 C C . LEU A 1 81 ? -3.480 -9.594 4.901 1.00 94.75 81 LEU A C 1
ATOM 661 O O . LEU A 1 81 ? -3.864 -9.938 6.020 1.00 94.75 81 LEU A O 1
ATOM 665 N N . LEU A 1 82 ? -2.304 -9.021 4.676 1.00 96.12 82 LEU A N 1
ATOM 666 C CA . LEU A 1 82 ? -1.344 -8.747 5.730 1.00 96.12 82 LEU A CA 1
ATOM 667 C C . LEU A 1 82 ? -1.707 -7.415 6.419 1.00 96.12 82 LEU A C 1
ATOM 669 O O . LEU A 1 82 ? -1.804 -6.389 5.740 1.00 96.12 82 LEU A O 1
ATOM 673 N N . PRO A 1 83 ? -1.960 -7.405 7.744 1.00 96.25 83 PRO A N 1
ATOM 674 C CA . PRO A 1 83 ? -2.217 -6.171 8.493 1.00 96.25 83 PRO A CA 1
ATOM 675 C C . PRO A 1 83 ? -0.970 -5.292 8.490 1.00 96.25 83 PRO A C 1
ATOM 677 O O . PRO A 1 83 ? 0.136 -5.821 8.518 1.00 96.25 83 PRO A O 1
ATOM 680 N N . GLY A 1 84 ? -1.111 -3.969 8.441 1.00 95.50 84 GLY A N 1
ATOM 681 C CA . GLY A 1 84 ? 0.058 -3.081 8.452 1.00 95.50 84 GLY A CA 1
ATOM 682 C C . GLY A 1 84 ? 0.704 -2.871 7.079 1.00 95.50 84 GLY A C 1
ATOM 683 O O . GLY A 1 84 ? 1.598 -2.040 6.954 1.00 95.50 84 GLY A O 1
ATOM 684 N N . HIS A 1 85 ? 0.257 -3.592 6.044 1.00 95.44 85 HIS A N 1
ATOM 685 C CA . HIS A 1 85 ? 0.937 -3.618 4.750 1.00 95.44 85 HIS A CA 1
ATOM 686 C C . HIS A 1 85 ? 0.257 -2.737 3.693 1.00 95.44 85 HIS A C 1
ATOM 688 O O . HIS A 1 85 ? -0.971 -2.593 3.645 1.00 95.44 85 HIS A O 1
ATOM 694 N N . VAL A 1 86 ? 1.079 -2.181 2.806 1.00 94.44 86 VAL A N 1
ATOM 695 C CA . VAL A 1 86 ? 0.685 -1.451 1.605 1.00 94.44 86 VAL A CA 1
ATOM 696 C C . VAL A 1 86 ? 1.001 -2.295 0.377 1.00 94.44 86 VAL A C 1
ATOM 698 O O . VAL A 1 86 ? 2.151 -2.601 0.090 1.00 94.44 86 VAL A O 1
ATOM 701 N N . TYR A 1 87 ? -0.028 -2.653 -0.368 1.00 93.62 87 TYR A N 1
ATOM 702 C CA . TYR A 1 87 ? 0.061 -3.290 -1.669 1.00 93.62 87 TYR A CA 1
ATOM 703 C C . TYR A 1 87 ? 0.129 -2.187 -2.719 1.00 93.62 87 TYR A C 1
ATOM 705 O O . TYR A 1 87 ? -0.784 -1.362 -2.804 1.00 93.62 87 TYR A O 1
ATOM 713 N N . PHE A 1 88 ? 1.196 -2.148 -3.508 1.00 89.81 88 PHE A N 1
ATOM 714 C CA . PHE A 1 88 ? 1.405 -1.094 -4.494 1.00 89.81 88 PHE A CA 1
ATOM 715 C C . PHE A 1 88 ? 1.620 -1.659 -5.894 1.00 89.81 88 PHE A C 1
ATOM 717 O O . PHE A 1 88 ? 2.230 -2.712 -6.074 1.00 89.81 88 PHE A O 1
ATOM 724 N N . THR A 1 89 ? 1.111 -0.935 -6.886 1.00 87.81 89 THR A N 1
ATOM 725 C CA . THR A 1 89 ? 1.447 -1.123 -8.299 1.00 87.81 89 THR A CA 1
ATOM 726 C C . THR A 1 89 ? 2.008 0.171 -8.857 1.00 87.81 89 THR A C 1
ATOM 728 O O . THR A 1 89 ? 1.606 1.252 -8.425 1.00 87.81 89 THR A O 1
ATOM 731 N N . ASP A 1 90 ? 2.839 0.047 -9.884 1.00 80.19 90 ASP A N 1
ATOM 732 C CA . ASP A 1 90 ? 3.337 1.170 -10.668 1.00 80.19 90 ASP A CA 1
ATOM 733 C C . ASP A 1 90 ? 2.190 2.096 -11.128 1.00 80.19 90 ASP A C 1
ATOM 735 O O . ASP A 1 90 ? 1.139 1.641 -11.600 1.00 80.19 90 ASP A O 1
ATOM 739 N N . ASP A 1 91 ? 2.385 3.397 -10.939 1.00 72.44 91 ASP A N 1
ATOM 740 C CA . ASP A 1 91 ? 1.444 4.478 -11.229 1.00 72.44 91 ASP A CA 1
ATOM 741 C C . ASP A 1 91 ? 1.955 5.448 -12.307 1.00 72.44 91 ASP A C 1
ATOM 743 O O . ASP A 1 91 ? 1.274 6.429 -12.615 1.00 72.44 91 ASP A O 1
ATOM 747 N N . ALA A 1 92 ? 3.100 5.162 -12.940 1.00 68.94 92 ALA A N 1
ATOM 748 C CA . ALA A 1 92 ? 3.668 6.015 -13.978 1.00 68.94 92 ALA A CA 1
ATOM 749 C C . ALA A 1 92 ? 2.772 6.079 -15.236 1.00 68.94 92 ALA A C 1
ATOM 751 O O . ALA A 1 92 ? 2.632 5.110 -15.989 1.00 68.94 92 ALA A O 1
ATOM 752 N N . GLU A 1 93 ? 2.193 7.260 -15.482 1.00 60.44 93 GLU A N 1
ATOM 753 C CA . GLU A 1 93 ? 1.216 7.532 -16.551 1.00 60.44 93 GLU A CA 1
ATOM 754 C C . GLU A 1 93 ? 1.839 7.558 -17.965 1.00 60.44 93 GLU A C 1
ATOM 756 O O . GLU A 1 93 ? 1.212 7.114 -18.926 1.00 60.44 93 GLU A O 1
ATOM 761 N N . TYR A 1 94 ? 3.094 8.013 -18.106 1.00 55.38 94 TYR A N 1
ATOM 762 C CA . TYR A 1 94 ? 3.751 8.243 -19.412 1.00 55.38 94 TYR A CA 1
ATOM 763 C C . TYR A 1 94 ? 4.719 7.131 -19.853 1.00 55.38 94 TYR A C 1
ATOM 765 O O . TYR A 1 94 ? 5.036 6.989 -21.031 1.00 55.38 94 TYR A O 1
ATOM 773 N N . TRP A 1 95 ? 5.135 6.274 -18.923 1.00 57.62 95 TRP A N 1
ATOM 774 C CA . TRP A 1 95 ? 5.968 5.094 -19.179 1.00 57.62 95 TRP A CA 1
ATOM 775 C C . TRP A 1 95 ? 5.364 3.974 -20.051 1.00 57.62 95 TRP A C 1
ATOM 777 O O . TRP A 1 95 ? 6.123 3.251 -20.707 1.00 57.62 95 TRP A O 1
ATOM 787 N N . PRO A 1 96 ? 4.032 3.771 -20.100 1.00 56.41 96 PRO A N 1
ATOM 788 C CA . PRO A 1 96 ? 3.454 2.584 -20.708 1.00 56.41 96 PRO A CA 1
ATOM 789 C C . PRO A 1 96 ? 3.806 2.401 -22.194 1.00 56.41 96 PRO A C 1
ATOM 791 O O . PRO A 1 96 ? 4.102 1.297 -22.653 1.00 56.41 96 PRO A O 1
ATOM 794 N N . VAL A 1 97 ? 3.797 3.489 -22.963 1.00 60.19 97 VAL A N 1
ATOM 795 C CA . VAL A 1 97 ? 3.941 3.425 -24.424 1.00 60.19 97 VAL A CA 1
ATOM 796 C C . VAL A 1 97 ? 5.410 3.401 -24.851 1.00 60.19 97 VAL A C 1
ATOM 798 O O . VAL A 1 97 ? 5.753 2.683 -25.792 1.00 60.19 97 VAL A O 1
ATOM 801 N N . GLU A 1 98 ? 6.268 4.127 -24.134 1.00 60.75 98 GLU A N 1
ATOM 802 C CA . GLU A 1 98 ? 7.680 4.333 -24.478 1.00 60.75 98 GLU A CA 1
ATOM 803 C C . GLU A 1 98 ? 8.604 3.269 -23.860 1.00 60.75 98 GLU A C 1
ATOM 805 O O . GLU A 1 98 ? 9.646 2.949 -24.427 1.00 60.75 98 GLU A O 1
ATOM 810 N N . CYS A 1 99 ? 8.195 2.647 -22.747 1.00 63.50 99 CYS A N 1
ATOM 811 C CA . CYS A 1 99 ? 9.047 1.789 -21.920 1.00 63.50 99 CYS A CA 1
ATOM 812 C C . CYS A 1 99 ? 8.399 0.433 -21.587 1.00 63.50 99 CYS A C 1
ATOM 814 O O . CYS A 1 99 ? 8.272 0.002 -20.434 1.00 63.50 99 CYS A O 1
ATOM 816 N N . LYS A 1 100 ? 7.991 -0.282 -22.639 1.00 64.62 100 LYS A N 1
ATOM 817 C CA . LYS A 1 100 ? 7.332 -1.601 -22.548 1.00 64.62 100 LYS A CA 1
ATOM 818 C C . LYS A 1 100 ? 8.210 -2.710 -21.962 1.00 64.62 100 LYS A C 1
ATOM 820 O O . LYS A 1 100 ? 7.676 -3.675 -21.435 1.00 64.62 100 LYS A O 1
ATOM 825 N N . ASN A 1 101 ? 9.533 -2.571 -22.046 1.00 66.88 101 ASN A N 1
ATOM 826 C CA . ASN A 1 101 ? 10.489 -3.589 -21.591 1.00 66.88 101 ASN A CA 1
ATOM 827 C C . ASN A 1 101 ? 11.050 -3.319 -20.190 1.00 66.88 101 ASN A C 1
ATOM 829 O O . ASN A 1 101 ? 11.959 -4.020 -19.756 1.00 66.88 101 ASN A O 1
ATOM 833 N N . ILE A 1 102 ? 10.548 -2.294 -19.501 1.00 70.62 102 ILE A N 1
ATOM 834 C CA . ILE A 1 102 ? 11.052 -1.903 -18.186 1.00 70.62 102 ILE A CA 1
ATOM 835 C C . ILE A 1 102 ? 10.214 -2.577 -17.109 1.00 70.62 102 ILE A C 1
ATOM 837 O O . ILE A 1 102 ? 8.983 -2.611 -17.190 1.00 70.62 102 ILE A O 1
ATOM 841 N N . ARG A 1 103 ? 10.892 -3.138 -16.107 1.00 75.81 103 ARG A N 1
ATOM 842 C CA . ARG A 1 103 ? 10.251 -3.741 -14.941 1.00 75.81 103 ARG A CA 1
ATOM 843 C C . ARG A 1 103 ? 9.300 -2.735 -14.289 1.00 75.81 103 ARG A C 1
ATOM 845 O O . ARG A 1 103 ? 9.646 -1.569 -14.131 1.00 75.81 103 ARG A O 1
ATOM 852 N N . ARG A 1 104 ? 8.093 -3.188 -13.953 1.00 78.44 104 ARG A N 1
ATOM 853 C CA . ARG A 1 104 ? 7.115 -2.381 -13.215 1.00 78.44 104 ARG A CA 1
ATOM 854 C C . ARG A 1 104 ? 7.390 -2.512 -11.730 1.00 78.44 104 ARG A C 1
ATOM 856 O O . ARG A 1 104 ? 7.696 -3.605 -11.277 1.00 78.44 104 ARG A O 1
ATOM 863 N N . ASP A 1 105 ? 7.248 -1.424 -10.996 1.00 81.81 105 ASP A N 1
ATOM 864 C CA . ASP A 1 105 ? 7.421 -1.400 -9.547 1.00 81.81 105 ASP A CA 1
ATOM 865 C C . ASP A 1 105 ? 6.138 -1.909 -8.865 1.00 81.81 105 ASP A C 1
ATOM 867 O O . ASP A 1 105 ? 5.138 -1.196 -8.768 1.00 81.81 105 ASP A O 1
ATOM 871 N N . VAL A 1 106 ? 6.116 -3.189 -8.481 1.00 86.88 106 VAL A N 1
ATOM 872 C CA . VAL A 1 106 ? 4.955 -3.841 -7.850 1.00 86.88 106 VAL A CA 1
ATOM 873 C C . VAL A 1 106 ? 5.410 -4.592 -6.616 1.00 86.88 106 VAL A C 1
ATOM 875 O O . VAL A 1 106 ? 6.329 -5.410 -6.667 1.00 86.88 106 VAL A O 1
ATOM 878 N N . GLY A 1 107 ? 4.730 -4.379 -5.501 1.00 90.56 107 GLY A N 1
ATOM 879 C CA . GLY A 1 107 ? 5.184 -4.975 -4.262 1.00 90.56 107 GLY A CA 1
ATOM 880 C C . GLY A 1 107 ? 4.197 -4.892 -3.126 1.00 90.56 107 GLY A C 1
ATOM 881 O O . GLY A 1 107 ? 3.079 -4.377 -3.232 1.00 90.56 107 GLY A O 1
ATOM 882 N N . ILE A 1 108 ? 4.657 -5.444 -2.015 1.00 93.88 108 ILE A N 1
ATOM 883 C CA . ILE A 1 108 ? 4.005 -5.372 -0.720 1.00 93.88 108 ILE A CA 1
ATOM 884 C C . ILE A 1 108 ? 5.004 -4.727 0.229 1.00 93.88 108 ILE A C 1
ATOM 886 O O . ILE A 1 108 ? 6.111 -5.226 0.396 1.00 93.88 108 ILE A O 1
ATOM 890 N N . TYR A 1 109 ? 4.620 -3.621 0.841 1.00 93.31 109 TYR A N 1
ATOM 891 C CA . TYR A 1 109 ? 5.449 -2.858 1.757 1.00 93.31 109 TYR A CA 1
ATOM 892 C C . TYR A 1 109 ? 4.897 -2.962 3.175 1.00 93.31 109 TYR A C 1
ATOM 894 O O . TYR A 1 109 ? 3.713 -2.712 3.396 1.00 93.31 109 TYR A O 1
ATOM 902 N N . ASN A 1 110 ? 5.731 -3.349 4.131 1.00 94.00 110 ASN A N 1
ATOM 903 C CA . ASN A 1 110 ? 5.401 -3.340 5.549 1.00 94.00 110 ASN A CA 1
ATOM 904 C C . ASN A 1 110 ? 5.755 -1.965 6.126 1.00 94.00 110 ASN A C 1
ATOM 906 O O . ASN A 1 110 ? 6.927 -1.599 6.166 1.00 94.00 110 ASN A O 1
ATOM 910 N N . LEU A 1 111 ? 4.736 -1.224 6.571 1.00 92.94 111 LEU A N 1
ATOM 911 C CA . LEU A 1 111 ? 4.909 0.135 7.083 1.00 92.94 111 LEU A CA 1
ATOM 912 C C . LEU A 1 111 ? 5.659 0.182 8.422 1.00 92.94 111 LEU A C 1
ATOM 914 O O . LEU A 1 111 ? 6.330 1.169 8.695 1.00 92.94 111 LEU A O 1
ATOM 918 N N . GLU A 1 112 ? 5.540 -0.856 9.252 1.00 91.31 112 GLU A N 1
ATOM 919 C CA . GLU A 1 112 ? 6.142 -0.868 10.593 1.00 91.31 112 GLU A CA 1
ATOM 920 C C . GLU A 1 112 ? 7.642 -1.176 10.540 1.00 91.31 112 GLU A C 1
ATOM 922 O O . GLU A 1 112 ? 8.425 -0.557 11.258 1.00 91.31 112 GLU A O 1
ATOM 927 N N . ASP A 1 113 ? 8.037 -2.102 9.663 1.00 90.88 113 ASP A N 1
ATOM 928 C CA . ASP A 1 113 ? 9.422 -2.576 9.554 1.00 90.88 113 ASP A CA 1
ATOM 929 C C . ASP A 1 113 ? 10.216 -1.900 8.423 1.00 90.88 113 ASP A C 1
ATOM 931 O O . ASP A 1 113 ? 11.394 -2.205 8.249 1.00 90.88 113 ASP A O 1
ATOM 935 N N . ASP A 1 114 ? 9.582 -1.025 7.633 1.00 90.06 114 ASP A N 1
ATOM 936 C CA . ASP A 1 114 ? 10.173 -0.361 6.459 1.00 90.06 114 ASP A CA 1
ATOM 937 C C . ASP A 1 114 ? 10.798 -1.357 5.459 1.00 90.06 114 ASP A C 1
ATOM 939 O O . ASP A 1 114 ? 11.902 -1.187 4.944 1.00 90.06 114 ASP A O 1
ATOM 943 N N . THR A 1 115 ? 10.088 -2.461 5.202 1.00 91.19 115 THR A N 1
ATOM 944 C CA . THR A 1 115 ? 10.546 -3.522 4.292 1.00 91.19 115 THR A CA 1
ATOM 945 C C . THR A 1 115 ? 9.611 -3.686 3.106 1.00 91.19 115 THR A C 1
ATOM 947 O O . THR A 1 115 ? 8.390 -3.603 3.236 1.00 91.19 115 THR A O 1
ATOM 950 N N . SER A 1 116 ? 10.179 -3.961 1.932 1.00 89.88 116 SER A N 1
ATOM 951 C CA . SER A 1 116 ? 9.428 -4.246 0.712 1.00 89.88 116 SER A CA 1
ATOM 952 C C . SER A 1 116 ? 9.673 -5.673 0.224 1.00 89.88 116 SER A C 1
ATOM 954 O O . SER A 1 116 ? 10.790 -6.193 0.235 1.00 89.88 116 SER A O 1
ATOM 956 N N . LEU A 1 117 ? 8.596 -6.317 -0.214 1.00 90.69 117 LEU A N 1
ATOM 957 C CA . LEU A 1 117 ? 8.613 -7.568 -0.951 1.00 90.69 117 LEU A CA 1
ATOM 958 C C . LEU A 1 117 ? 8.235 -7.281 -2.399 1.00 90.69 117 LEU A C 1
ATOM 960 O O . LEU A 1 117 ? 7.113 -6.862 -2.689 1.00 90.69 117 LEU A O 1
ATOM 964 N N . ASP A 1 118 ? 9.169 -7.557 -3.297 1.00 86.94 118 ASP A N 1
ATOM 965 C CA . ASP A 1 118 ? 8.949 -7.483 -4.733 1.00 86.94 118 ASP A CA 1
ATOM 966 C C . ASP A 1 118 ? 8.122 -8.691 -5.200 1.00 86.94 118 ASP A C 1
ATOM 968 O O . ASP A 1 118 ? 8.492 -9.845 -4.962 1.00 86.94 118 ASP A O 1
ATOM 972 N N . VAL A 1 119 ? 6.977 -8.424 -5.832 1.00 85.62 119 VAL A N 1
ATOM 973 C CA . VAL A 1 119 ? 6.064 -9.464 -6.346 1.00 85.62 119 VAL A CA 1
ATOM 974 C C . VAL A 1 119 ? 5.996 -9.477 -7.874 1.00 85.62 119 VAL A C 1
ATOM 976 O O . VAL A 1 119 ? 5.139 -10.145 -8.458 1.00 85.62 119 VAL A O 1
ATOM 979 N N . VAL A 1 120 ? 6.886 -8.735 -8.533 1.00 75.94 120 VAL A N 1
ATOM 980 C CA . VAL A 1 120 ? 6.942 -8.623 -9.989 1.00 75.94 120 VAL A CA 1
ATOM 981 C C . VAL A 1 120 ? 7.457 -9.930 -10.581 1.00 75.94 120 VAL A C 1
ATOM 983 O O . VAL A 1 120 ? 8.353 -10.582 -10.041 1.00 75.94 120 VAL A O 1
ATOM 986 N N . SER A 1 121 ? 6.914 -10.312 -11.737 1.00 70.31 121 SER A N 1
ATOM 987 C CA . SER A 1 121 ? 7.478 -11.426 -12.495 1.00 70.31 121 SER A CA 1
ATOM 988 C C . SER A 1 121 ? 8.894 -11.087 -12.961 1.00 70.31 121 SER A C 1
ATOM 990 O O . SER A 1 121 ? 9.149 -10.003 -13.485 1.00 70.31 121 SER A O 1
ATOM 992 N N . SER A 1 122 ? 9.807 -12.057 -12.873 1.00 67.56 122 SER A N 1
ATOM 993 C CA . SER A 1 122 ? 11.158 -11.935 -13.435 1.00 67.56 122 SER A CA 1
ATOM 994 C C . SER A 1 122 ? 11.173 -11.798 -14.963 1.00 67.56 122 SER A C 1
ATOM 996 O O . SER A 1 122 ? 12.228 -11.566 -15.545 1.00 67.56 122 SER A O 1
ATOM 998 N N . GLN A 1 123 ? 10.023 -11.960 -15.623 1.00 68.50 123 GLN A N 1
ATOM 999 C CA . GLN A 1 123 ? 9.855 -11.893 -17.071 1.00 68.50 123 GLN A CA 1
ATOM 1000 C C . GLN A 1 123 ? 9.324 -10.505 -17.476 1.00 68.50 123 GLN A C 1
ATOM 1002 O O . GLN A 1 123 ? 8.132 -10.239 -17.302 1.00 68.50 123 GLN A O 1
ATOM 1007 N N . PRO A 1 124 ? 10.156 -9.622 -18.066 1.00 61.84 124 PRO A N 1
ATOM 1008 C CA . PRO A 1 124 ? 9.791 -8.223 -18.319 1.00 61.84 124 PRO A CA 1
ATOM 1009 C C . PRO A 1 124 ? 8.576 -8.038 -19.237 1.00 61.84 124 PRO A C 1
ATOM 1011 O O . PRO A 1 124 ? 7.827 -7.078 -19.089 1.00 61.84 124 PRO A O 1
ATOM 1014 N N . TRP A 1 125 ? 8.342 -8.974 -20.162 1.00 63.16 125 TRP A N 1
ATOM 1015 C CA . TRP A 1 125 ? 7.222 -8.928 -21.111 1.00 63.16 125 TRP A CA 1
ATOM 1016 C C . TRP A 1 125 ? 5.860 -9.277 -20.494 1.00 63.16 125 TRP A C 1
ATOM 1018 O O . TRP A 1 125 ? 4.838 -9.030 -21.128 1.00 63.16 125 TRP A O 1
ATOM 1028 N N . LEU A 1 126 ? 5.820 -9.841 -19.281 1.00 65.38 126 LEU A N 1
ATOM 1029 C CA . LEU A 1 126 ? 4.568 -10.064 -18.547 1.00 65.38 126 LEU A CA 1
ATOM 1030 C C . LEU A 1 126 ? 4.110 -8.831 -17.759 1.00 65.38 126 LEU A C 1
ATOM 1032 O O . LEU A 1 126 ? 3.029 -8.847 -17.181 1.00 65.38 126 LEU A O 1
ATOM 1036 N N . ASN A 1 127 ? 4.899 -7.755 -17.762 1.00 65.94 127 ASN A N 1
ATOM 1037 C CA . ASN A 1 127 ? 4.598 -6.529 -17.027 1.00 65.94 127 ASN A CA 1
ATOM 1038 C C . ASN A 1 127 ? 3.769 -5.519 -17.850 1.00 65.94 127 ASN A C 1
ATOM 1040 O O . ASN A 1 127 ? 3.656 -4.352 -17.475 1.00 65.94 127 ASN A O 1
ATOM 1044 N N . TRP A 1 128 ? 3.209 -5.960 -18.985 1.00 68.62 128 TRP A N 1
ATOM 1045 C CA . TRP A 1 128 ? 2.334 -5.177 -19.855 1.00 68.62 128 TRP A CA 1
ATOM 1046 C C . TRP A 1 128 ? 0.946 -5.827 -19.965 1.00 68.62 128 TRP A C 1
ATOM 1048 O O . TRP A 1 128 ? 0.874 -7.008 -20.314 1.00 68.62 128 TRP A O 1
ATOM 1058 N N . PRO A 1 129 ? -0.164 -5.086 -19.770 1.00 74.00 129 PRO A N 1
ATOM 1059 C CA . PRO A 1 129 ? -0.271 -3.651 -19.458 1.00 74.00 129 PRO A CA 1
ATOM 1060 C C . PRO A 1 129 ? 0.073 -3.317 -17.994 1.00 74.00 129 PRO A C 1
ATOM 1062 O O . PRO A 1 129 ? 0.378 -4.216 -17.215 1.00 74.00 129 PRO A O 1
ATOM 1065 N N . ASN A 1 130 ? 0.011 -2.028 -17.619 1.00 73.62 130 ASN A N 1
ATOM 1066 C CA . ASN A 1 130 ? 0.191 -1.611 -16.224 1.00 73.62 130 ASN A CA 1
ATOM 1067 C C . ASN A 1 130 ? -0.738 -2.422 -15.300 1.00 73.62 130 ASN A C 1
ATOM 1069 O O . ASN A 1 130 ? -1.927 -2.560 -15.616 1.00 73.62 130 ASN A O 1
ATOM 1073 N N . PRO A 1 131 ? -0.226 -2.946 -14.172 1.00 79.44 131 PRO A N 1
ATOM 1074 C CA . PRO A 1 131 ? -1.041 -3.709 -13.243 1.00 79.44 131 PRO A CA 1
ATOM 1075 C C . PRO A 1 131 ? -2.198 -2.857 -12.719 1.00 79.44 131 PRO A C 1
ATOM 1077 O O . PRO A 1 131 ? -2.034 -1.680 -12.397 1.00 79.44 131 PRO A O 1
ATOM 1080 N N . ILE A 1 132 ? -3.376 -3.466 -12.625 1.00 83.88 132 ILE A N 1
ATOM 1081 C CA . ILE A 1 132 ? -4.567 -2.835 -12.062 1.00 83.88 132 ILE A CA 1
ATOM 1082 C C . ILE A 1 132 ? -5.118 -3.687 -10.931 1.00 83.88 132 ILE A C 1
ATOM 1084 O O . ILE A 1 132 ? -5.030 -4.917 -10.951 1.00 83.88 132 ILE A O 1
ATOM 1088 N N . TRP A 1 133 ? -5.743 -3.027 -9.965 1.00 87.31 133 TRP A N 1
ATOM 1089 C CA . TRP A 1 133 ? -6.480 -3.712 -8.923 1.00 87.31 133 TRP A CA 1
ATOM 1090 C C . TRP A 1 133 ? -7.853 -4.121 -9.455 1.00 87.31 133 TRP A C 1
ATOM 1092 O O . TRP A 1 133 ? -8.549 -3.338 -10.101 1.00 87.31 133 TRP A O 1
ATOM 1102 N N . ILE A 1 134 ? -8.257 -5.358 -9.175 1.00 85.81 134 ILE A N 1
ATOM 1103 C CA . ILE A 1 134 ? -9.582 -5.871 -9.523 1.00 85.81 134 ILE A CA 1
ATOM 1104 C C . ILE A 1 134 ? -10.279 -6.254 -8.223 1.00 85.81 134 ILE A C 1
ATOM 1106 O O . ILE A 1 134 ? -9.865 -7.191 -7.544 1.00 85.81 134 ILE A O 1
ATOM 1110 N N . THR A 1 135 ? -11.360 -5.548 -7.888 1.00 82.12 135 THR A N 1
ATOM 1111 C CA . THR A 1 135 ? -12.280 -5.978 -6.827 1.00 82.12 135 THR A CA 1
ATOM 1112 C C . THR A 1 135 ? -13.467 -6.682 -7.478 1.00 82.12 135 THR A C 1
ATOM 1114 O O . THR A 1 135 ? -14.326 -6.003 -8.048 1.00 82.12 135 THR A O 1
ATOM 1117 N N . PRO A 1 136 ? -13.546 -8.023 -7.443 1.00 77.69 136 PRO A N 1
ATOM 1118 C CA . PRO A 1 136 ? -14.695 -8.723 -7.993 1.00 77.69 136 PRO A CA 1
ATOM 1119 C C . PRO A 1 136 ? -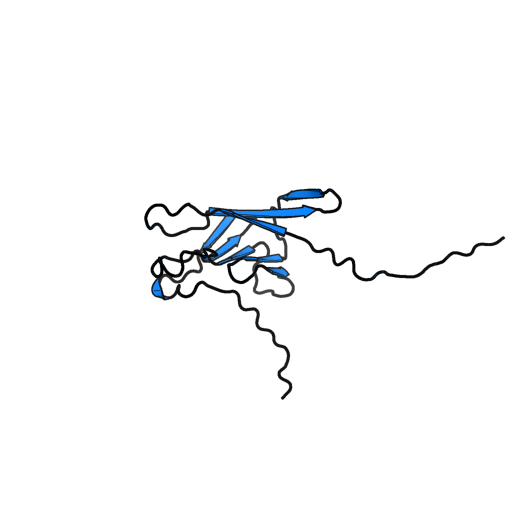15.947 -8.366 -7.183 1.00 77.69 136 PRO A C 1
ATOM 1121 O O . PRO A 1 136 ? -16.009 -8.586 -5.975 1.00 77.69 136 PRO A O 1
ATOM 1124 N N . SER A 1 137 ? -16.963 -7.819 -7.851 1.00 73.38 137 SER A N 1
A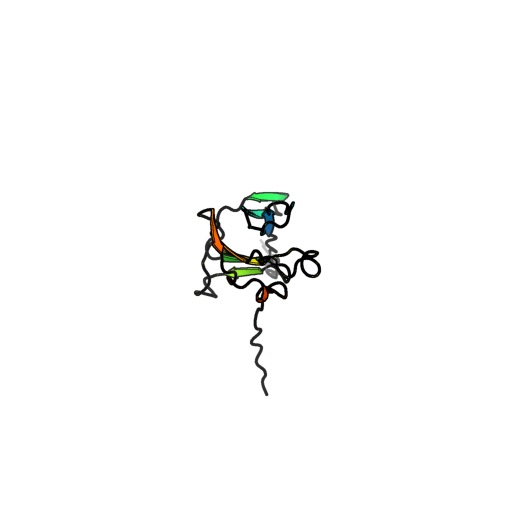TOM 1125 C CA . SER A 1 137 ? -18.289 -7.659 -7.255 1.00 73.38 137 SER A CA 1
ATOM 1126 C C . SER A 1 137 ? -19.079 -8.943 -7.462 1.00 73.38 137 SER A C 1
ATOM 1128 O O . SER A 1 137 ? -19.503 -9.243 -8.576 1.00 73.38 137 SER A O 1
ATOM 1130 N N . PHE A 1 138 ? -19.326 -9.694 -6.390 1.00 64.62 138 PHE A N 1
ATOM 1131 C CA . PHE A 1 138 ? -20.210 -10.864 -6.425 1.00 64.62 138 PHE A CA 1
ATOM 1132 C C . PHE A 1 138 ? -21.677 -10.480 -6.204 1.00 64.62 138 PHE A C 1
ATOM 1134 O O . PHE A 1 138 ? -22.417 -11.172 -5.501 1.00 64.62 138 PHE A O 1
ATOM 1141 N N . THR A 1 139 ? -22.128 -9.370 -6.793 1.00 63.00 139 THR A N 1
ATOM 1142 C CA . THR A 1 139 ? -23.562 -9.102 -6.924 1.00 63.00 139 THR A CA 1
ATOM 1143 C C . THR A 1 139 ? -24.161 -10.190 -7.802 1.00 63.00 139 THR A C 1
ATOM 1145 O O . THR A 1 139 ? -24.049 -10.157 -9.023 1.00 63.00 139 THR A O 1
ATOM 1148 N N . LYS A 1 140 ? -24.723 -11.189 -7.120 1.00 55.00 140 LYS A N 1
ATOM 1149 C CA . LYS A 1 140 ? -25.504 -12.320 -7.609 1.00 55.00 140 LYS A CA 1
ATOM 1150 C C . LYS A 1 140 ? -26.158 -12.002 -8.959 1.00 55.00 140 LYS A C 1
ATOM 1152 O O . LYS A 1 140 ? -27.107 -11.222 -9.021 1.00 55.00 140 LYS A O 1
ATOM 1157 N N . ILE A 1 141 ? -25.671 -12.631 -10.028 1.00 55.06 141 ILE A N 1
ATOM 1158 C CA . ILE A 1 141 ? -26.476 -12.830 -11.231 1.00 55.06 141 ILE A CA 1
ATOM 1159 C C . ILE A 1 141 ? -27.553 -13.827 -10.795 1.00 55.06 141 ILE A C 1
ATOM 1161 O O . ILE A 1 141 ? -27.343 -15.035 -10.823 1.00 55.06 141 ILE A O 1
ATOM 1165 N N . ASN A 1 142 ? -28.660 -13.319 -10.251 1.00 49.56 142 ASN A N 1
ATOM 1166 C CA . ASN A 1 142 ? -29.879 -14.106 -10.131 1.00 49.56 142 ASN A CA 1
ATOM 1167 C C . ASN A 1 142 ? -30.425 -14.239 -11.560 1.00 49.56 142 ASN A C 1
ATOM 1169 O O . ASN A 1 142 ? -31.148 -13.357 -12.023 1.00 49.56 142 ASN A O 1
ATOM 1173 N N . GLN A 1 143 ? -29.975 -15.276 -12.266 1.00 45.94 143 GLN A N 1
ATOM 1174 C CA . GLN A 1 143 ? -30.671 -15.840 -13.422 1.00 45.94 143 GLN A CA 1
ATOM 1175 C C . GLN A 1 143 ? -31.648 -16.907 -12.939 1.00 45.94 143 GLN A C 1
ATOM 1177 O O . GLN A 1 143 ? -31.291 -17.627 -11.977 1.00 45.94 143 GLN A O 1
#

InterPro domains:
  IPR005174 KIB1-4, beta-propeller [PF03478] (35-110)